Protein AF-A0A4Q3R8I6-F1 (afdb_monomer_lite)

Radius of gyration: 25.44 Å; chains: 1; bounding box: 43×42×82 Å

Secondary structure (DSSP, 8-state):
--SSHHHHHHHHHHTTSS-HHHHHHHHHHHHHHHHHHHHHHHHHHHHHHHHHHHHHHHHHHHHHHHHGGGGHHHHHHHHHHHHHHHHHHHHHHHHHHHHHHHHHHHHHHHHHTTT--TTS---GGG--SS-TTTTS--

Sequence (138 aa):
MHCIKPMLYFVNLIMTNSTPQAQYQQQLAVFQLQLAQLERRRKNLGWLRFLVFVVMVAVAYKVFTTFGVIGLVPTVIGIAILLYLVSVDVKNNANIRNTKTLIQINDEELDALQSRFQQREDGSQFFPSEHAYANDLD

Foldseek 3Di:
DPPPVVVVVVVVVVPPDDDLLVVLVVLLVVLVVVLVVLVVVLVVLVVVLVVLVVVLVVQLVVCCVVPNPVSVVSNVVSVVVNVVSVVVNVVSVVSNVVSVVSNVVSVCVNCVVVVNNPPDDPCPVVQDPDDPCSVVVD

pLDDT: mean 85.93, std 16.35, range [44.75, 98.69]

Structure (mmCIF, N/CA/C/O backbone):
data_AF-A0A4Q3R8I6-F1
#
_entry.id   AF-A0A4Q3R8I6-F1
#
loop_
_atom_site.group_PDB
_atom_site.id
_atom_site.type_symbol
_atom_site.label_atom_id
_atom_site.label_alt_id
_atom_site.label_comp_id
_atom_site.label_asym_id
_atom_site.label_entity_id
_atom_site.label_seq_id
_atom_site.pdbx_PDB_ins_code
_atom_site.Cartn_x
_atom_site.Cartn_y
_atom_site.Cartn_z
_atom_site.occupancy
_atom_site.B_iso_or_equiv
_atom_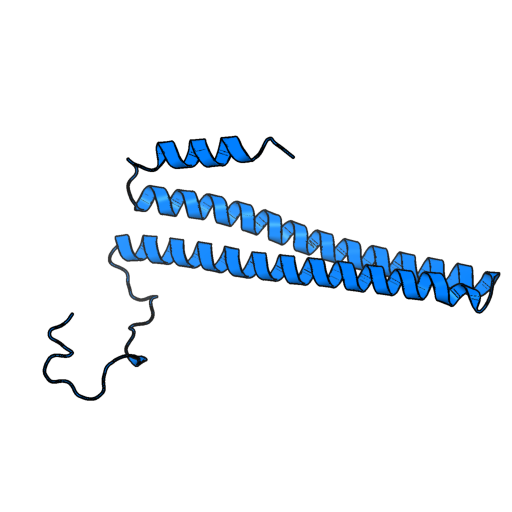site.auth_seq_id
_atom_site.auth_comp_id
_atom_site.auth_asym_id
_atom_site.auth_atom_id
_atom_site.pdbx_PDB_model_num
ATOM 1 N N . MET A 1 1 ? -0.081 23.537 -0.877 1.00 46.44 1 MET A N 1
ATOM 2 C CA . MET A 1 1 ? 0.070 22.576 0.244 1.00 46.44 1 MET A CA 1
ATOM 3 C C . MET A 1 1 ? -0.201 23.276 1.585 1.00 46.44 1 MET A C 1
ATOM 5 O O . MET A 1 1 ? 0.674 23.332 2.435 1.00 46.44 1 MET A O 1
ATOM 9 N N . HIS A 1 2 ? -1.387 23.881 1.753 1.00 46.19 2 HIS A N 1
ATOM 10 C CA . HIS A 1 2 ? -1.733 24.711 2.928 1.00 46.19 2 HIS A CA 1
ATOM 11 C C . HIS A 1 2 ? -3.167 24.485 3.459 1.00 46.19 2 HIS A C 1
ATOM 13 O O . HIS A 1 2 ? -3.546 25.092 4.449 1.00 46.19 2 HIS A O 1
ATOM 19 N N . CYS A 1 3 ? -3.955 23.577 2.863 1.00 45.62 3 CYS A N 1
ATOM 20 C CA . CYS A 1 3 ? -5.381 23.427 3.196 1.00 45.62 3 CYS A CA 1
ATOM 21 C C . CYS A 1 3 ? -5.703 22.296 4.200 1.00 45.62 3 CYS A C 1
ATOM 23 O O . CYS A 1 3 ? -6.847 22.147 4.604 1.00 45.62 3 CYS A O 1
ATOM 25 N N . ILE A 1 4 ? -4.718 21.484 4.615 1.00 50.09 4 ILE A N 1
ATOM 26 C CA . ILE A 1 4 ? -4.966 20.279 5.444 1.00 50.09 4 ILE A CA 1
ATOM 27 C C . ILE A 1 4 ? -4.860 20.570 6.954 1.00 50.09 4 ILE A C 1
ATOM 29 O O . ILE A 1 4 ? -5.518 19.923 7.763 1.00 50.09 4 ILE A O 1
ATOM 33 N N . LYS A 1 5 ? -4.079 21.581 7.356 1.00 45.31 5 LYS A N 1
ATOM 34 C CA . LYS A 1 5 ? -3.897 21.937 8.774 1.00 45.31 5 LYS A CA 1
ATOM 35 C C . LYS A 1 5 ? -5.170 22.403 9.515 1.00 45.31 5 LYS A C 1
ATOM 37 O O . LYS A 1 5 ? -5.298 22.017 10.674 1.00 45.31 5 LYS A O 1
ATOM 42 N N . PRO A 1 6 ? -6.121 23.159 8.924 1.00 44.75 6 PRO A N 1
ATOM 43 C CA . PRO A 1 6 ? -7.286 23.631 9.681 1.00 44.75 6 PRO A CA 1
ATOM 44 C C . PRO A 1 6 ? -8.304 22.521 9.997 1.00 44.75 6 PRO A C 1
ATOM 46 O O . PRO A 1 6 ? -9.048 22.642 10.965 1.00 44.75 6 PRO A O 1
ATOM 49 N N . MET A 1 7 ? -8.307 21.415 9.242 1.00 50.00 7 MET A N 1
ATOM 50 C CA . MET A 1 7 ? -9.215 20.286 9.487 1.00 50.00 7 MET A CA 1
ATOM 51 C C . MET A 1 7 ? -8.801 19.466 10.722 1.00 50.00 7 MET A C 1
ATOM 53 O O . MET A 1 7 ? -9.658 18.989 11.456 1.00 50.00 7 MET A O 1
ATOM 57 N N . LEU A 1 8 ? -7.497 19.362 11.004 1.00 51.28 8 LEU A N 1
ATOM 58 C CA . LEU A 1 8 ? -6.986 18.661 12.190 1.00 51.28 8 LEU A CA 1
ATOM 59 C C . LEU A 1 8 ? -7.325 19.392 13.500 1.00 51.28 8 LEU A C 1
ATOM 61 O O . LEU A 1 8 ? -7.579 18.749 14.513 1.00 51.28 8 LEU A O 1
ATOM 65 N N . TYR A 1 9 ? -7.375 20.728 13.481 1.00 52.41 9 TYR A N 1
ATOM 66 C CA . TYR A 1 9 ? -7.724 21.525 14.663 1.00 52.41 9 TYR A CA 1
ATOM 67 C C . TYR A 1 9 ? -9.220 21.460 15.007 1.00 52.41 9 TYR A C 1
ATOM 69 O O . TYR A 1 9 ? -9.572 21.422 16.182 1.00 52.41 9 TYR A O 1
ATOM 77 N N . PHE A 1 10 ? -10.097 21.394 14.000 1.00 51.09 10 PHE A N 1
ATOM 78 C CA . PHE A 1 10 ? -11.546 21.299 14.215 1.00 51.09 10 PHE A CA 1
ATOM 79 C C . PHE A 1 10 ? -11.988 19.943 14.784 1.00 51.09 10 PHE A C 1
ATOM 81 O O . PHE A 1 10 ? -12.898 19.901 15.607 1.00 51.09 10 PHE A O 1
ATOM 88 N N . VAL A 1 11 ? -11.327 18.844 14.403 1.00 56.09 11 VAL A N 1
ATOM 89 C CA . VAL A 1 11 ? -11.623 17.509 14.955 1.00 56.09 11 VAL A CA 1
ATOM 90 C C . VAL A 1 11 ? -11.293 17.443 16.450 1.00 56.09 11 VAL A C 1
ATOM 92 O O . VAL A 1 11 ? -12.093 16.922 17.222 1.00 56.09 11 VAL A O 1
ATOM 95 N N . ASN A 1 12 ? -10.179 18.042 16.883 1.00 51.44 12 ASN A N 1
ATOM 96 C CA . ASN A 1 12 ? -9.767 18.041 18.292 1.00 51.44 12 ASN A CA 1
ATOM 97 C C . ASN A 1 12 ? -10.716 18.825 19.220 1.00 51.44 12 ASN A C 1
ATOM 99 O O . ASN A 1 12 ? -10.804 18.498 20.400 1.00 51.44 12 ASN A O 1
ATOM 103 N N . LEU A 1 13 ? -11.449 19.826 18.716 1.00 50.00 13 LEU A N 1
ATOM 104 C CA . LEU A 1 13 ? -12.341 20.656 19.541 1.00 50.00 13 LEU A CA 1
ATOM 105 C C . LEU A 1 13 ? -13.682 19.965 19.880 1.00 50.00 13 LEU A C 1
ATOM 107 O O . LEU A 1 13 ? -14.306 20.305 20.878 1.00 50.00 13 LEU A O 1
ATOM 111 N N . ILE A 1 14 ? -14.118 18.979 19.085 1.00 52.94 14 ILE A N 1
ATOM 112 C CA . ILE A 1 14 ? -15.360 18.211 19.325 1.00 52.94 14 ILE A CA 1
ATOM 113 C C . ILE A 1 14 ? -15.109 17.004 20.261 1.00 52.94 14 ILE A C 1
ATOM 115 O O . ILE A 1 14 ? -16.040 16.460 20.851 1.00 52.94 14 ILE A O 1
ATOM 119 N N . MET A 1 15 ? -13.846 16.607 20.456 1.00 54.53 15 MET A N 1
ATOM 120 C CA . MET A 1 15 ? -13.445 15.361 21.130 1.00 54.53 15 MET A CA 1
ATOM 121 C C . MET A 1 15 ? -13.585 15.343 22.662 1.00 54.53 15 MET A C 1
ATOM 123 O O . MET A 1 15 ? -13.376 14.292 23.262 1.00 54.53 15 MET A O 1
ATOM 127 N N . THR A 1 16 ? -13.938 16.447 23.324 1.00 54.94 16 THR A N 1
ATOM 128 C CA . THR A 1 16 ? -13.934 16.507 24.799 1.00 54.94 16 THR A CA 1
ATOM 129 C C . THR A 1 16 ? -15.246 16.084 25.473 1.00 54.94 16 THR A C 1
ATOM 131 O O . THR A 1 16 ? -15.269 15.995 26.695 1.00 54.94 16 THR A O 1
ATOM 134 N N . ASN A 1 17 ? -16.322 15.787 24.724 1.00 60.47 17 ASN A N 1
ATOM 135 C CA . ASN A 1 17 ? -17.651 15.478 25.296 1.00 60.47 17 ASN A CA 1
ATOM 136 C C . ASN A 1 17 ? -18.371 14.259 24.669 1.00 60.47 17 ASN A C 1
ATOM 138 O O . ASN A 1 17 ? -19.586 14.126 24.799 1.00 60.47 17 ASN A O 1
ATOM 142 N N . SER A 1 18 ? -17.666 13.372 23.962 1.00 71.06 18 SER A N 1
ATOM 143 C CA . SER A 1 18 ? -18.250 12.155 23.365 1.00 71.06 18 SER A CA 1
ATOM 144 C C . SER A 1 18 ? -17.921 10.912 24.193 1.00 71.06 18 SER A C 1
ATOM 146 O O . SER A 1 18 ? -16.805 10.796 24.693 1.00 71.06 18 SER A O 1
ATOM 148 N N . THR A 1 19 ? -18.853 9.959 24.299 1.00 89.00 19 THR A N 1
ATOM 149 C CA . THR A 1 19 ? -18.583 8.675 24.966 1.00 89.00 19 THR A CA 1
ATOM 150 C C . THR A 1 19 ? -17.457 7.913 24.245 1.00 89.00 19 THR A C 1
ATOM 152 O O . THR A 1 19 ? -17.347 8.026 23.018 1.00 89.00 19 THR A O 1
ATOM 155 N N . PRO A 1 20 ? -16.649 7.101 24.956 1.00 90.00 20 PRO A N 1
ATOM 156 C CA . PRO A 1 20 ? -15.587 6.300 24.335 1.00 90.00 20 PRO A CA 1
ATOM 157 C C . PRO A 1 20 ? -16.097 5.436 23.172 1.00 90.00 20 PRO A C 1
ATOM 159 O O . PRO A 1 20 ? -15.489 5.384 22.107 1.00 90.00 20 PRO A O 1
ATOM 162 N N . GLN A 1 21 ? -17.289 4.851 23.323 1.00 92.12 21 GLN A N 1
ATOM 163 C CA . GLN A 1 21 ? -17.943 4.064 22.276 1.00 92.12 21 GLN A CA 1
ATOM 164 C C . GLN A 1 21 ? -18.140 4.853 20.972 1.00 92.12 21 GLN A C 1
ATOM 166 O O . GLN A 1 21 ? -17.830 4.350 19.892 1.00 92.12 21 GLN A O 1
ATOM 171 N N . ALA A 1 22 ? -18.638 6.089 21.057 1.00 92.31 22 ALA A N 1
ATOM 172 C CA . ALA A 1 22 ? -18.851 6.926 19.878 1.00 92.31 22 ALA A CA 1
ATOM 173 C C . ALA A 1 22 ? -17.520 7.286 19.194 1.00 92.31 22 ALA A C 1
ATOM 175 O O . ALA A 1 22 ? -17.443 7.328 17.965 1.00 92.31 22 ALA A O 1
ATOM 176 N N . GLN A 1 23 ? -16.460 7.495 19.981 1.00 93.25 23 GLN A N 1
ATOM 177 C CA . GLN A 1 23 ? -15.125 7.791 19.461 1.00 93.25 23 GLN A CA 1
ATOM 178 C C . GLN A 1 23 ? -14.548 6.612 18.675 1.00 93.25 23 GLN A C 1
ATOM 180 O O . GLN A 1 23 ? -14.113 6.809 17.540 1.00 93.25 23 GLN A O 1
ATOM 185 N N . TYR A 1 24 ? -14.581 5.398 19.232 1.00 94.56 24 TYR A N 1
ATOM 186 C CA . TYR A 1 24 ? -14.069 4.210 18.543 1.00 94.56 24 TYR A CA 1
ATOM 187 C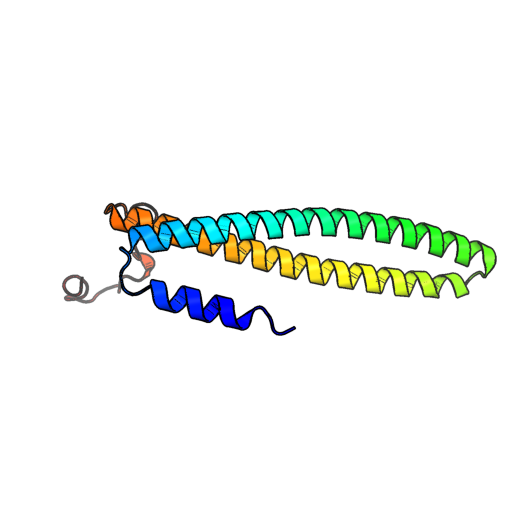 C . TYR A 1 24 ? -14.863 3.897 17.270 1.00 94.56 24 TYR A C 1
ATOM 189 O O . TYR A 1 24 ? -14.273 3.643 16.223 1.00 94.56 24 TYR A O 1
ATOM 197 N N . GLN A 1 25 ? -16.195 4.026 17.297 1.00 94.38 25 GLN A N 1
ATOM 198 C CA . GLN A 1 25 ? -17.028 3.853 16.099 1.00 94.38 25 GLN A CA 1
ATOM 199 C C . GLN A 1 25 ? -16.679 4.857 14.990 1.00 94.38 25 GLN A C 1
ATOM 201 O O . GLN A 1 25 ? -16.592 4.495 13.814 1.00 94.38 25 GLN A O 1
ATOM 206 N N . GLN A 1 26 ? -16.445 6.121 15.350 1.00 94.69 26 GLN A N 1
ATOM 207 C CA . GLN A 1 26 ? -16.045 7.141 14.385 1.00 94.69 26 GLN A CA 1
ATOM 208 C C . GLN A 1 26 ? -14.646 6.867 13.813 1.00 94.69 26 GLN A C 1
ATOM 210 O O . GLN A 1 26 ? -14.451 6.961 12.598 1.00 94.69 26 GLN A O 1
ATOM 215 N N . GLN A 1 27 ? -13.675 6.520 14.661 1.00 95.19 27 GLN A N 1
ATOM 216 C CA . GLN A 1 27 ? -12.320 6.162 14.230 1.00 95.19 27 GLN A CA 1
ATOM 217 C C . GLN A 1 27 ? -12.335 4.961 13.285 1.00 95.19 27 GLN A C 1
ATOM 219 O O . GLN A 1 27 ? -11.703 4.991 12.229 1.00 95.19 27 GLN A O 1
ATOM 224 N N . LEU A 1 28 ? -13.125 3.943 13.614 1.00 96.56 28 LEU A N 1
ATOM 225 C CA . LEU A 1 28 ? -13.308 2.756 12.796 1.00 96.56 28 LEU A CA 1
ATOM 226 C C . LEU A 1 28 ? -13.856 3.099 11.406 1.00 96.56 28 LEU A C 1
ATOM 228 O O . LEU A 1 28 ? -13.285 2.665 10.404 1.00 96.56 28 LEU A O 1
ATOM 232 N N . ALA A 1 29 ? -14.878 3.955 11.312 1.00 96.62 29 ALA A N 1
ATOM 233 C CA . ALA A 1 29 ? -15.394 4.425 10.024 1.00 96.62 29 ALA A CA 1
ATOM 234 C C . ALA A 1 29 ? -14.317 5.159 9.196 1.00 96.62 29 ALA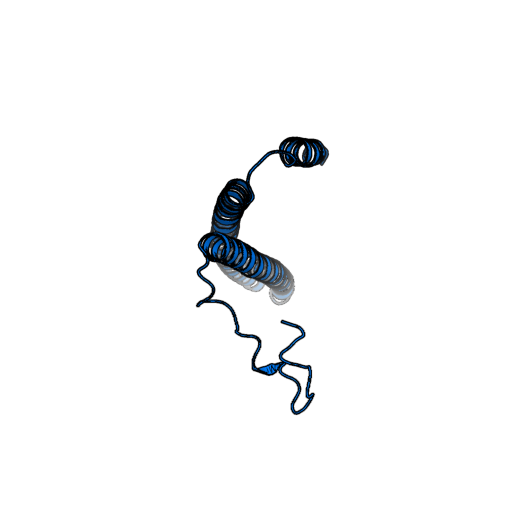 A C 1
ATOM 236 O O . ALA A 1 29 ? -14.176 4.922 7.992 1.00 96.62 29 ALA A O 1
ATOM 237 N N . VAL A 1 30 ? -13.512 6.014 9.837 1.00 97.31 30 VAL A N 1
ATOM 238 C CA . VAL A 1 30 ? -12.400 6.725 9.183 1.00 97.31 30 VAL A CA 1
ATOM 239 C C . VAL A 1 30 ? -11.345 5.744 8.667 1.00 97.31 30 VAL A C 1
ATOM 241 O O . VAL A 1 30 ? -10.939 5.829 7.503 1.00 97.31 30 VAL A O 1
ATOM 244 N N . PHE A 1 31 ? -10.920 4.783 9.488 1.00 97.81 31 PHE A N 1
ATOM 245 C CA . PHE A 1 31 ? -9.893 3.818 9.104 1.00 97.81 31 PHE A CA 1
ATOM 246 C C . PHE A 1 31 ? -10.378 2.828 8.045 1.00 97.81 31 PHE A C 1
ATOM 248 O O . PHE A 1 31 ? -9.606 2.482 7.150 1.00 97.81 31 PHE A O 1
ATOM 255 N N . GLN A 1 32 ? -11.650 2.430 8.055 1.00 97.81 32 GLN A N 1
ATOM 256 C CA . GLN A 1 32 ? -12.234 1.611 6.990 1.00 97.81 32 GLN A CA 1
ATOM 257 C C . GLN A 1 32 ? -12.237 2.343 5.640 1.00 97.81 32 GLN A C 1
ATOM 259 O O . GLN A 1 32 ? -11.855 1.765 4.617 1.00 97.81 32 GLN A O 1
ATOM 264 N N . LEU A 1 33 ? -12.593 3.634 5.625 1.00 98.19 33 LEU A N 1
ATOM 265 C CA . LEU A 1 33 ? -12.504 4.460 4.417 1.00 98.19 33 LEU A CA 1
ATOM 266 C C . LEU A 1 33 ? -11.055 4.599 3.936 1.00 98.19 33 LEU A C 1
ATOM 268 O O . LEU A 1 33 ? -10.777 4.434 2.743 1.00 98.19 33 LEU A O 1
ATOM 272 N N . GLN A 1 34 ? -10.119 4.848 4.852 1.00 97.88 34 GLN A N 1
ATOM 273 C CA . GLN A 1 34 ? -8.693 4.924 4.537 1.00 97.88 34 GLN A CA 1
ATOM 274 C C . GLN A 1 34 ? -8.166 3.598 3.971 1.00 97.88 34 GLN A C 1
ATOM 276 O O . GLN A 1 34 ? -7.447 3.594 2.968 1.00 97.88 34 GLN A O 1
ATOM 281 N N . LEU A 1 35 ? -8.557 2.465 4.556 1.00 98.62 35 LEU A N 1
ATOM 282 C CA . LEU A 1 35 ? -8.187 1.138 4.079 1.00 98.62 35 LEU A CA 1
ATOM 283 C C . LEU A 1 35 ? -8.692 0.915 2.650 1.00 98.62 35 LEU A C 1
ATOM 285 O O . LEU A 1 35 ? -7.920 0.497 1.787 1.00 98.62 35 LEU A O 1
ATOM 289 N N . ALA A 1 36 ? -9.949 1.261 2.365 1.00 98.31 36 ALA A N 1
ATOM 290 C CA . ALA A 1 36 ? -10.514 1.147 1.023 1.00 98.31 36 ALA A CA 1
ATOM 291 C C . ALA A 1 36 ? -9.738 1.986 -0.011 1.00 98.31 36 ALA A C 1
ATOM 293 O O . ALA A 1 36 ? -9.511 1.534 -1.138 1.00 98.31 36 ALA A O 1
ATOM 294 N N . GLN A 1 37 ? -9.287 3.188 0.360 1.00 98.25 37 G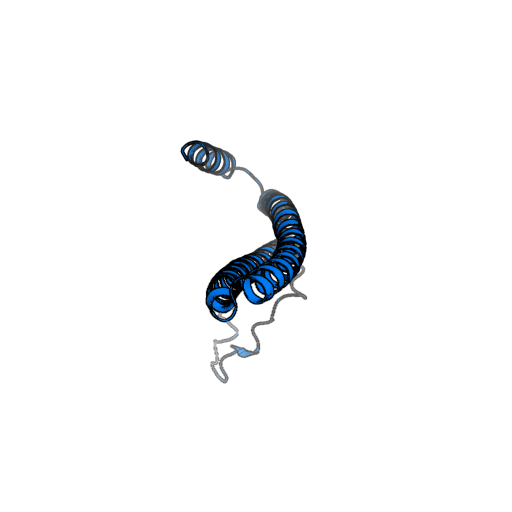LN A N 1
ATOM 295 C CA . GLN A 1 37 ? -8.452 4.030 -0.503 1.00 98.25 37 GLN A CA 1
ATOM 296 C C . GLN A 1 37 ? -7.069 3.413 -0.754 1.00 98.25 37 GLN A C 1
ATOM 298 O O . GLN A 1 37 ? -6.616 3.367 -1.901 1.00 98.25 37 GLN A O 1
ATOM 303 N N . LEU A 1 38 ? -6.408 2.900 0.288 1.00 98.38 38 LEU A N 1
ATOM 304 C CA . LEU A 1 38 ? -5.101 2.243 0.175 1.00 98.38 38 LEU A CA 1
ATOM 305 C C . LEU A 1 38 ? -5.169 0.954 -0.661 1.00 98.38 38 LEU A C 1
ATOM 307 O O . LEU A 1 38 ? -4.280 0.687 -1.472 1.00 98.38 38 LEU A O 1
ATOM 311 N N . GLU A 1 39 ? -6.244 0.181 -0.520 1.00 98.31 39 GLU A N 1
ATOM 312 C CA . GLU A 1 39 ? -6.525 -1.024 -1.307 1.00 98.31 39 GLU A CA 1
ATOM 313 C C . GLU A 1 39 ? -6.756 -0.694 -2.793 1.00 98.31 39 GLU A C 1
ATOM 315 O O . GLU A 1 39 ? -6.196 -1.349 -3.678 1.00 98.31 39 GLU A O 1
ATOM 320 N N . ARG A 1 40 ? -7.511 0.373 -3.098 1.00 98.12 40 ARG A N 1
ATOM 321 C CA . ARG A 1 40 ? -7.646 0.891 -4.475 1.00 98.12 40 ARG A CA 1
ATOM 322 C C . ARG A 1 40 ? -6.297 1.334 -5.032 1.00 98.12 40 ARG A C 1
ATOM 324 O O . ARG A 1 40 ? -5.957 0.992 -6.163 1.00 98.12 40 ARG A O 1
ATOM 331 N N . ARG A 1 41 ? -5.497 2.043 -4.231 1.00 97.56 41 ARG A N 1
ATOM 332 C CA . ARG A 1 41 ? -4.146 2.457 -4.622 1.00 97.56 41 ARG A CA 1
ATOM 333 C C . ARG A 1 41 ? -3.252 1.257 -4.927 1.00 97.56 41 ARG A C 1
ATOM 335 O O . ARG A 1 41 ? -2.555 1.297 -5.935 1.00 97.56 41 ARG A O 1
ATOM 342 N N . ARG A 1 42 ? -3.316 0.179 -4.136 1.00 97.88 42 ARG A N 1
ATOM 343 C CA . ARG A 1 42 ? -2.578 -1.071 -4.400 1.00 97.88 42 ARG A CA 1
ATOM 344 C C . ARG A 1 42 ? -2.931 -1.648 -5.771 1.00 97.88 42 ARG A C 1
ATOM 346 O O . ARG A 1 42 ? -2.039 -1.960 -6.553 1.00 97.88 42 ARG A O 1
ATOM 353 N N . LYS A 1 43 ? -4.228 -1.732 -6.094 1.00 97.56 43 LYS A N 1
ATOM 354 C CA . LYS A 1 43 ? -4.702 -2.205 -7.410 1.00 97.56 43 LYS A CA 1
ATOM 355 C C . LYS A 1 43 ? -4.168 -1.331 -8.547 1.00 97.56 43 LYS A C 1
ATOM 357 O O . LYS A 1 43 ? -3.641 -1.854 -9.525 1.00 97.56 43 LYS A O 1
ATOM 362 N N . ASN A 1 44 ? -4.252 -0.011 -8.39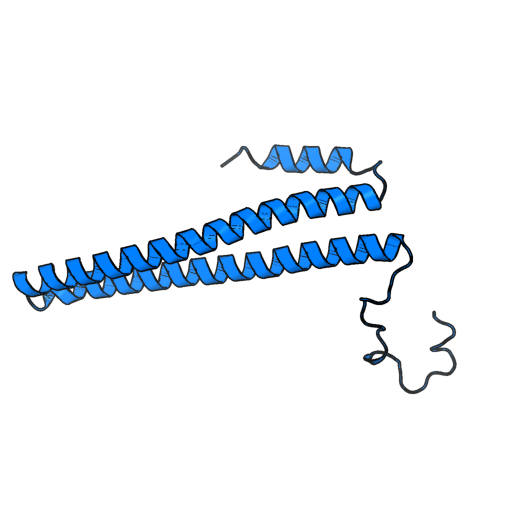6 1.00 97.62 44 ASN A N 1
ATOM 363 C CA . ASN A 1 44 ? -3.778 0.934 -9.407 1.00 97.62 44 ASN A CA 1
ATOM 364 C C . ASN A 1 44 ? -2.258 0.847 -9.611 1.00 97.62 44 ASN A C 1
ATOM 366 O O . ASN A 1 44 ? -1.797 0.895 -10.747 1.00 97.62 44 ASN A O 1
ATOM 370 N N . LEU A 1 45 ? -1.477 0.676 -8.537 1.00 96.75 45 LEU A N 1
ATOM 371 C CA . LEU A 1 45 ? -0.028 0.467 -8.625 1.00 96.75 45 LEU A CA 1
ATOM 372 C C . LEU A 1 45 ? 0.315 -0.835 -9.358 1.00 96.75 45 LEU A C 1
ATOM 374 O O . LEU A 1 45 ? 1.238 -0.842 -10.170 1.00 96.75 45 LEU A O 1
ATOM 378 N N . GLY A 1 46 ? -0.446 -1.910 -9.127 1.00 95.50 46 GLY A N 1
ATOM 379 C CA . GLY A 1 46 ? -0.302 -3.165 -9.869 1.00 95.50 46 GLY A CA 1
ATOM 380 C C . GLY A 1 46 ? -0.493 -2.974 -11.377 1.00 95.50 46 GLY A C 1
ATOM 381 O O . GLY A 1 46 ? 0.377 -3.349 -12.163 1.00 95.50 46 GLY A O 1
ATOM 382 N N . TRP A 1 47 ? -1.580 -2.308 -11.778 1.00 97.94 47 TRP A N 1
ATOM 383 C CA . TRP A 1 47 ? -1.838 -1.973 -13.184 1.00 97.94 47 TRP A CA 1
ATOM 384 C C . TRP A 1 47 ? -0.769 -1.060 -13.786 1.00 97.94 47 TRP A C 1
ATOM 386 O O . TRP A 1 47 ? -0.312 -1.298 -14.902 1.00 97.94 47 TRP A O 1
ATOM 396 N N . LEU A 1 48 ? -0.330 -0.043 -13.041 1.00 97.69 48 LEU A N 1
ATOM 397 C CA . LEU A 1 48 ? 0.711 0.876 -13.494 1.00 97.69 48 LEU A CA 1
ATOM 398 C C . LEU A 1 48 ? 2.037 0.144 -13.733 1.00 97.69 48 LEU A C 1
ATOM 400 O O . LEU A 1 48 ? 2.677 0.370 -14.754 1.00 97.69 48 LEU A O 1
ATOM 404 N N . ARG A 1 49 ? 2.434 -0.767 -12.834 1.00 96.12 49 ARG A N 1
ATOM 405 C CA . ARG A 1 49 ? 3.639 -1.596 -13.007 1.00 96.12 49 ARG A CA 1
ATOM 406 C C . ARG A 1 49 ? 3.562 -2.442 -14.271 1.00 96.12 49 ARG A C 1
ATOM 408 O O . ARG A 1 49 ? 4.540 -2.503 -15.010 1.00 96.12 49 ARG A O 1
ATOM 415 N N . PHE A 1 50 ? 2.412 -3.065 -14.520 1.00 97.31 50 PHE A N 1
ATOM 416 C CA . PHE A 1 50 ? 2.196 -3.851 -15.731 1.00 97.31 50 PHE A CA 1
ATOM 417 C C . PHE A 1 50 ? 2.326 -2.988 -16.992 1.00 97.31 50 PHE A C 1
ATOM 419 O O . PHE A 1 50 ? 3.086 -3.334 -17.893 1.00 97.31 50 PHE A O 1
ATOM 426 N N . LEU A 1 51 ? 1.668 -1.826 -17.023 1.00 98.06 51 LEU A N 1
ATOM 427 C CA . LEU A 1 51 ? 1.757 -0.892 -18.147 1.00 98.06 51 LEU A CA 1
ATOM 428 C C . LEU A 1 51 ? 3.200 -0.431 -18.384 1.00 98.06 51 LEU A C 1
ATOM 430 O O . LEU A 1 51 ? 3.682 -0.480 -19.513 1.00 98.06 51 LEU A O 1
ATOM 434 N N . VAL A 1 52 ? 3.908 -0.032 -17.324 1.00 96.75 52 VAL A N 1
ATOM 435 C CA . VAL A 1 52 ? 5.314 0.391 -17.404 1.00 96.75 52 VAL A CA 1
ATOM 436 C C . VAL A 1 52 ? 6.199 -0.730 -17.943 1.00 96.75 52 VAL A C 1
ATOM 438 O O . VAL A 1 52 ? 7.055 -0.466 -18.781 1.00 96.75 52 VAL A O 1
ATOM 441 N N . PHE A 1 53 ? 5.988 -1.975 -17.511 1.00 96.75 53 PHE A N 1
ATOM 442 C CA . PHE A 1 53 ? 6.738 -3.122 -18.018 1.00 96.75 53 PHE A CA 1
ATOM 443 C C . PHE A 1 53 ? 6.499 -3.348 -19.518 1.00 96.75 53 PHE A C 1
ATOM 445 O O . PHE A 1 53 ? 7.457 -3.472 -20.278 1.00 96.75 53 PHE A O 1
ATOM 452 N N . VAL A 1 54 ? 5.240 -3.327 -19.967 1.00 97.81 54 VAL A N 1
ATOM 453 C CA . VAL A 1 54 ? 4.894 -3.485 -21.391 1.00 97.81 54 VAL A CA 1
ATOM 454 C C . VAL A 1 54 ? 5.516 -2.370 -22.237 1.00 97.81 54 VAL A C 1
ATOM 456 O O . VAL A 1 54 ? 6.140 -2.646 -23.263 1.00 97.81 54 VAL A O 1
ATOM 459 N N . VAL A 1 55 ? 5.401 -1.115 -21.792 1.00 96.94 55 VAL A N 1
ATOM 460 C CA . VAL A 1 55 ? 5.993 0.043 -22.481 1.00 96.94 55 VAL A CA 1
ATOM 461 C C . VAL A 1 55 ? 7.515 -0.059 -22.518 1.00 96.94 55 VAL A C 1
ATOM 463 O O . VAL A 1 55 ? 8.108 0.163 -23.570 1.00 96.94 55 VAL A O 1
ATOM 466 N N . MET A 1 56 ? 8.153 -0.438 -21.407 1.00 95.56 56 MET A N 1
ATOM 467 C CA . MET A 1 56 ? 9.601 -0.637 -21.345 1.00 95.56 56 MET A CA 1
ATOM 468 C C . MET A 1 56 ? 10.063 -1.646 -22.394 1.00 95.56 56 MET A C 1
ATOM 470 O O . MET A 1 56 ? 10.985 -1.343 -23.145 1.00 95.56 56 MET A O 1
ATOM 474 N N . VAL A 1 57 ? 9.426 -2.818 -22.466 1.00 94.62 57 VAL A N 1
ATOM 475 C CA . VAL A 1 57 ? 9.798 -3.866 -23.426 1.00 94.62 57 VAL A CA 1
ATOM 476 C C . VAL A 1 57 ? 9.615 -3.375 -24.863 1.00 94.62 57 VAL A C 1
ATOM 478 O O . VAL A 1 57 ? 10.509 -3.554 -25.688 1.00 94.62 57 VAL A O 1
ATOM 481 N N . ALA A 1 58 ? 8.499 -2.702 -25.162 1.00 96.31 58 ALA A N 1
ATOM 482 C CA . ALA A 1 58 ? 8.229 -2.176 -26.498 1.00 96.31 58 ALA A CA 1
ATOM 483 C C . ALA A 1 58 ? 9.259 -1.115 -26.929 1.00 96.31 58 ALA A C 1
ATOM 485 O O . ALA A 1 58 ? 9.768 -1.158 -28.052 1.00 96.31 58 ALA A O 1
ATOM 486 N N . VAL A 1 59 ? 9.597 -0.185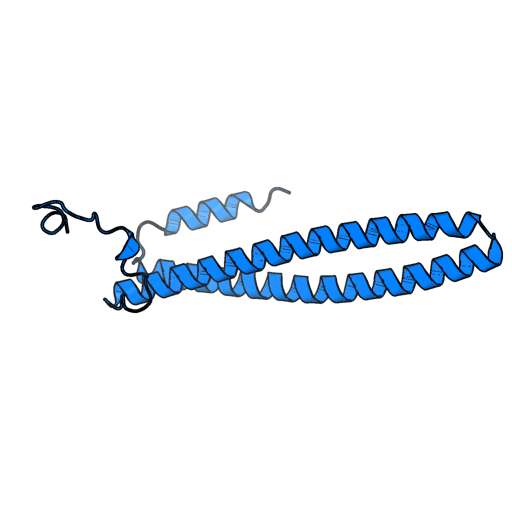 -26.029 1.00 95.19 59 VAL A N 1
ATOM 487 C CA . VAL A 1 59 ? 10.596 0.864 -26.276 1.00 95.19 59 VAL A CA 1
ATOM 488 C C . VAL A 1 59 ? 11.989 0.258 -26.410 1.00 95.19 59 VAL A C 1
ATOM 490 O O . VAL A 1 59 ? 12.687 0.566 -27.373 1.00 95.19 59 VAL A O 1
ATOM 493 N N . ALA A 1 60 ? 12.387 -0.631 -25.497 1.00 93.00 60 ALA A N 1
ATOM 494 C CA . ALA A 1 60 ? 13.683 -1.300 -25.547 1.00 93.00 60 ALA A CA 1
ATOM 495 C C . ALA A 1 60 ? 13.856 -2.066 -26.864 1.00 93.00 60 ALA A C 1
ATOM 497 O O . ALA A 1 60 ? 14.869 -1.889 -27.534 1.00 93.00 60 ALA A O 1
ATOM 498 N N . TYR A 1 61 ? 12.839 -2.824 -27.291 1.00 94.12 61 TYR A N 1
ATOM 499 C CA . TYR A 1 61 ? 12.851 -3.529 -28.572 1.00 94.12 61 TYR A CA 1
ATOM 500 C C . TYR A 1 61 ? 13.044 -2.567 -29.751 1.00 94.12 61 TYR A C 1
ATOM 502 O O . TYR A 1 61 ? 13.973 -2.741 -30.536 1.00 94.12 61 TYR A O 1
ATOM 510 N N . LYS A 1 62 ? 12.217 -1.516 -29.850 1.00 95.62 62 LYS A N 1
ATOM 511 C CA . LYS A 1 62 ? 12.284 -0.547 -30.958 1.00 95.62 62 LYS A CA 1
ATOM 512 C C . LYS A 1 62 ? 13.612 0.204 -31.017 1.00 95.62 62 LYS A C 1
ATOM 514 O O . LYS A 1 62 ? 14.153 0.404 -32.104 1.00 95.62 62 LYS A O 1
ATOM 519 N N . VAL A 1 63 ? 14.144 0.632 -29.874 1.00 94.31 63 VAL A N 1
ATOM 520 C CA . VAL A 1 63 ? 15.423 1.353 -29.826 1.00 94.31 63 VAL A CA 1
ATOM 521 C C . VAL A 1 63 ? 16.574 0.403 -30.138 1.00 94.31 63 VAL A C 1
ATOM 523 O O . VAL A 1 63 ? 17.445 0.767 -30.923 1.00 94.31 63 VAL A O 1
ATOM 526 N N . PHE A 1 64 ? 16.559 -0.822 -29.609 1.00 93.75 64 PHE A N 1
ATOM 527 C CA . PHE A 1 64 ? 17.601 -1.810 -29.881 1.00 93.75 64 PHE A CA 1
ATOM 528 C C . PHE A 1 64 ? 17.651 -2.202 -31.361 1.00 93.75 64 PHE A C 1
ATOM 530 O O . PHE A 1 64 ? 18.729 -2.251 -31.946 1.00 93.75 64 PHE A O 1
ATOM 537 N N . THR A 1 65 ? 16.499 -2.400 -32.011 1.00 94.19 65 THR A N 1
ATOM 538 C CA . THR A 1 65 ? 16.463 -2.730 -33.446 1.00 94.19 65 THR A CA 1
ATOM 539 C C . THR A 1 65 ? 16.911 -1.575 -34.343 1.00 94.19 65 THR A C 1
ATOM 541 O O . THR A 1 65 ? 17.355 -1.819 -35.458 1.00 94.19 65 THR A O 1
ATOM 544 N N . THR A 1 66 ? 16.780 -0.326 -33.884 1.00 93.69 66 THR A N 1
ATOM 545 C CA . THR A 1 66 ? 17.086 0.874 -34.688 1.00 93.69 66 THR A CA 1
ATOM 546 C C . THR A 1 66 ? 18.512 1.382 -34.459 1.00 93.69 66 THR A C 1
ATOM 548 O O . THR A 1 66 ? 19.181 1.794 -35.400 1.00 93.69 66 THR A O 1
ATOM 551 N N . PHE A 1 67 ? 18.985 1.351 -33.211 1.00 93.25 67 PHE A N 1
ATOM 552 C CA . PHE A 1 67 ? 20.239 1.980 -32.777 1.00 93.25 67 PHE A CA 1
ATOM 553 C C . PHE A 1 67 ? 21.214 0.995 -32.103 1.00 93.25 67 PHE A C 1
ATOM 555 O O . PHE A 1 67 ? 22.238 1.409 -31.556 1.00 93.25 67 PHE A O 1
ATOM 562 N N . GLY A 1 68 ? 20.910 -0.308 -32.105 1.00 92.31 68 GLY A N 1
ATOM 563 C CA . GLY A 1 68 ? 21.764 -1.354 -31.541 1.00 92.31 68 GLY A CA 1
ATOM 564 C C . GLY A 1 68 ? 21.972 -1.204 -30.032 1.00 92.31 68 GLY A C 1
ATOM 565 O O . GLY A 1 68 ? 21.021 -1.087 -29.259 1.00 92.31 68 GLY A O 1
ATOM 566 N N . VAL A 1 69 ? 23.238 -1.181 -29.604 1.00 89.81 69 VAL A N 1
ATOM 567 C CA . VAL A 1 69 ? 23.651 -1.179 -28.184 1.00 89.81 69 VAL A CA 1
ATOM 568 C C . VAL A 1 69 ? 23.115 0.031 -27.401 1.00 89.81 69 VAL A C 1
ATOM 570 O O . VAL A 1 69 ? 22.890 -0.067 -26.195 1.00 89.81 69 VAL A O 1
ATOM 573 N N . ILE A 1 70 ? 22.811 1.147 -28.073 1.00 89.06 70 ILE A N 1
ATOM 574 C CA . ILE A 1 70 ? 22.183 2.330 -27.454 1.00 89.06 70 ILE A CA 1
ATOM 575 C C . ILE A 1 70 ? 20.811 1.982 -26.830 1.00 89.06 70 ILE A C 1
ATOM 577 O O . ILE A 1 70 ? 20.386 2.619 -25.865 1.00 89.06 70 ILE A O 1
ATOM 581 N N . GLY A 1 71 ? 20.156 0.907 -27.286 1.00 85.69 71 GLY A N 1
ATOM 582 C CA . GLY A 1 71 ? 18.925 0.362 -26.699 1.00 85.69 71 GLY A CA 1
ATOM 583 C C . GLY A 1 71 ? 19.031 -0.102 -25.240 1.00 85.69 71 GLY A C 1
ATOM 584 O O . GLY A 1 71 ? 18.005 -0.281 -24.581 1.00 85.69 71 GLY A O 1
ATOM 585 N N . LEU A 1 72 ? 20.238 -0.232 -24.682 1.00 90.38 72 LEU A N 1
ATOM 586 C CA . LEU A 1 72 ? 20.412 -0.520 -23.255 1.00 90.38 72 LEU A CA 1
ATOM 587 C C . LEU A 1 72 ? 19.991 0.655 -22.357 1.00 90.38 72 LEU A C 1
ATOM 589 O O . LEU A 1 72 ? 19.497 0.431 -21.253 1.00 90.38 72 LEU A O 1
ATOM 593 N N . VAL A 1 73 ? 20.105 1.899 -22.832 1.00 93.00 73 VAL A N 1
ATOM 594 C CA . VAL A 1 73 ? 19.758 3.104 -22.057 1.00 93.00 73 VAL A CA 1
ATOM 595 C C . VAL A 1 73 ? 18.293 3.110 -21.587 1.00 93.00 73 VAL A C 1
ATOM 597 O O . VAL A 1 73 ? 18.067 3.188 -20.375 1.00 93.00 73 VAL A O 1
ATOM 600 N N . PRO A 1 74 ? 17.275 2.981 -22.466 1.00 93.06 74 PRO A N 1
ATOM 601 C CA . PRO A 1 74 ? 15.879 2.937 -22.024 1.00 93.06 74 PRO A CA 1
ATOM 602 C C . PRO A 1 74 ? 15.570 1.724 -21.137 1.00 93.06 74 PRO A C 1
ATOM 604 O O . PRO A 1 74 ? 14.675 1.802 -20.297 1.00 93.06 74 PRO A O 1
ATOM 607 N N . THR A 1 75 ? 16.327 0.630 -21.268 1.00 92.06 75 THR A N 1
ATOM 608 C CA . THR A 1 75 ? 16.176 -0.558 -20.415 1.00 92.06 75 THR A CA 1
ATOM 609 C C . THR A 1 75 ? 16.569 -0.246 -18.971 1.00 92.06 75 THR A C 1
ATOM 611 O O . THR A 1 75 ? 15.797 -0.509 -18.051 1.00 92.06 75 THR A O 1
ATOM 614 N N . VAL A 1 76 ? 17.726 0.391 -18.760 1.00 96.12 76 VAL A N 1
ATOM 615 C CA . VAL A 1 76 ? 18.184 0.804 -17.420 1.00 96.12 76 VAL A CA 1
ATOM 616 C C . VAL A 1 76 ? 17.207 1.797 -16.788 1.00 96.12 76 VAL A C 1
ATOM 618 O O . VAL A 1 76 ? 16.838 1.647 -15.622 1.00 96.12 76 VAL A O 1
ATOM 621 N N . ILE A 1 77 ? 16.730 2.775 -17.565 1.00 96.50 77 ILE A N 1
ATOM 622 C CA . ILE A 1 77 ? 15.733 3.752 -17.102 1.00 96.50 77 ILE A CA 1
ATOM 623 C C . ILE A 1 77 ? 14.430 3.046 -16.709 1.00 96.50 77 ILE A C 1
ATOM 625 O O . ILE A 1 77 ? 13.881 3.304 -15.639 1.00 96.50 77 ILE A O 1
ATOM 629 N N . GLY A 1 78 ? 13.947 2.121 -17.539 1.00 96.12 78 GLY A N 1
ATOM 630 C CA . GLY A 1 78 ? 12.742 1.353 -17.253 1.00 96.12 78 GLY A CA 1
ATOM 631 C C . GLY A 1 78 ? 12.858 0.531 -15.969 1.00 96.12 78 GLY A C 1
ATOM 632 O O . GLY A 1 78 ? 11.929 0.526 -15.159 1.00 96.12 78 GLY A O 1
ATOM 633 N N . ILE A 1 79 ? 14.004 -0.117 -15.745 1.00 96.62 79 ILE A N 1
ATOM 634 C CA . ILE A 1 79 ? 14.276 -0.860 -14.508 1.00 96.62 79 ILE A CA 1
ATOM 635 C C . ILE A 1 79 ? 14.246 0.082 -13.301 1.00 96.62 79 ILE A C 1
ATOM 637 O O . ILE A 1 79 ? 13.584 -0.227 -12.311 1.00 96.62 79 ILE A O 1
ATOM 641 N N . ALA A 1 80 ? 14.891 1.249 -13.384 1.00 97.94 80 ALA A N 1
ATOM 642 C CA . ALA A 1 80 ? 14.867 2.239 -12.307 1.00 97.94 80 ALA A CA 1
ATOM 643 C C . ALA A 1 80 ? 13.433 2.690 -11.967 1.00 97.94 80 ALA A C 1
ATOM 645 O O . ALA A 1 80 ? 13.065 2.755 -10.791 1.00 97.94 80 ALA A O 1
ATOM 646 N N . ILE A 1 81 ? 12.592 2.923 -12.982 1.00 97.88 81 ILE A N 1
ATOM 647 C CA . ILE A 1 81 ? 11.172 3.256 -12.792 1.00 97.88 81 ILE A CA 1
ATOM 648 C C . ILE A 1 81 ? 10.425 2.095 -12.118 1.00 97.88 81 ILE A C 1
ATOM 650 O O . ILE A 1 81 ? 9.677 2.324 -11.166 1.00 97.88 81 ILE A O 1
ATOM 654 N N . LEU A 1 82 ? 10.630 0.846 -12.555 1.00 97.06 82 LEU A N 1
ATOM 655 C CA . LEU A 1 82 ? 9.994 -0.314 -11.920 1.00 97.06 82 LEU A CA 1
ATOM 656 C C . LEU A 1 82 ? 10.392 -0.463 -10.451 1.00 97.06 82 LEU A C 1
ATOM 658 O O . LEU A 1 82 ? 9.518 -0.682 -9.611 1.00 97.06 82 LEU A O 1
ATOM 662 N N . LEU A 1 83 ? 11.677 -0.313 -10.125 1.00 97.88 83 LEU A N 1
ATOM 663 C CA . LEU A 1 83 ? 12.163 -0.376 -8.745 1.00 97.88 83 LEU A CA 1
ATOM 664 C C . LEU A 1 83 ? 11.548 0.730 -7.880 1.00 97.88 83 LEU A C 1
ATOM 666 O O . LEU A 1 83 ? 11.134 0.474 -6.746 1.00 97.88 83 LEU A O 1
ATOM 670 N N . TYR A 1 84 ? 11.412 1.941 -8.424 1.00 98.12 84 TYR A N 1
ATOM 671 C CA . TYR A 1 84 ? 10.710 3.026 -7.744 1.00 98.12 84 TYR A CA 1
ATOM 672 C C . TYR A 1 84 ? 9.239 2.673 -7.465 1.00 98.12 84 TYR A C 1
ATOM 674 O O . TYR A 1 84 ? 8.778 2.815 -6.330 1.00 98.12 84 TYR A O 1
ATOM 682 N N . LEU A 1 85 ? 8.507 2.145 -8.454 1.00 97.62 85 LEU A N 1
ATOM 683 C CA . LEU A 1 85 ? 7.116 1.707 -8.271 1.00 97.62 85 LEU A CA 1
ATOM 684 C C . LEU A 1 85 ? 6.993 0.606 -7.208 1.00 97.62 85 LEU A C 1
ATOM 686 O O . LEU A 1 85 ? 6.069 0.650 -6.396 1.00 97.62 85 LEU A O 1
ATOM 690 N N . VAL A 1 86 ? 7.927 -0.351 -7.175 1.00 97.25 86 VAL A N 1
ATOM 691 C CA . VAL A 1 86 ? 7.984 -1.390 -6.133 1.00 97.25 86 VAL A CA 1
ATOM 692 C C . VAL A 1 86 ? 8.176 -0.766 -4.750 1.00 97.25 86 VAL A C 1
ATOM 694 O O . VAL A 1 86 ? 7.473 -1.140 -3.814 1.00 97.25 86 VAL A O 1
ATOM 697 N N . SER A 1 87 ? 9.056 0.229 -4.608 1.00 97.94 87 SER A N 1
ATOM 698 C CA . SER A 1 87 ? 9.243 0.942 -3.335 1.00 97.94 87 SER A CA 1
ATOM 699 C C . SER A 1 87 ? 7.952 1.622 -2.856 1.00 97.94 87 SER A C 1
ATOM 701 O O . SER A 1 87 ? 7.602 1.553 -1.675 1.00 97.94 87 SER A O 1
ATOM 703 N N . VAL A 1 88 ? 7.201 2.245 -3.770 1.00 97.94 88 VAL A N 1
ATOM 704 C CA . VAL A 1 88 ? 5.902 2.863 -3.454 1.00 97.94 88 VAL A CA 1
ATOM 705 C C . VAL A 1 88 ? 4.870 1.812 -3.033 1.00 97.94 88 VAL A C 1
ATOM 707 O O . VAL A 1 88 ? 4.113 2.048 -2.091 1.00 97.94 88 VAL A O 1
ATOM 710 N N . ASP A 1 89 ? 4.849 0.655 -3.690 1.00 96.81 89 ASP A N 1
ATOM 711 C CA . ASP A 1 89 ? 3.951 -0.459 -3.369 1.00 96.81 89 ASP A CA 1
ATOM 712 C C . ASP A 1 89 ? 4.245 -1.053 -1.981 1.00 96.81 89 ASP A C 1
ATOM 714 O O . ASP A 1 89 ? 3.334 -1.225 -1.171 1.00 96.81 89 ASP A O 1
ATOM 718 N N . VAL A 1 90 ? 5.524 -1.247 -1.638 1.00 97.69 90 VAL A N 1
ATOM 719 C CA . VAL A 1 90 ? 5.948 -1.680 -0.293 1.00 97.69 90 VAL A CA 1
ATOM 720 C C . VAL A 1 90 ? 5.461 -0.703 0.780 1.00 97.69 90 VAL A C 1
ATOM 722 O O . VAL A 1 90 ? 4.867 -1.127 1.772 1.00 97.69 90 VAL A O 1
ATOM 725 N N . LYS A 1 91 ? 5.629 0.608 0.562 1.00 98.19 91 LYS A N 1
ATOM 726 C CA . LYS A 1 91 ? 5.121 1.641 1.482 1.00 98.19 91 LYS A CA 1
ATOM 727 C C . LYS A 1 91 ? 3.597 1.597 1.607 1.00 98.19 91 LYS A C 1
ATOM 729 O O . LYS A 1 91 ? 3.067 1.691 2.711 1.00 98.19 91 LYS A O 1
ATOM 734 N N . ASN A 1 92 ? 2.880 1.426 0.496 1.00 98.31 92 ASN A N 1
ATOM 735 C CA . ASN A 1 92 ? 1.423 1.306 0.517 1.00 98.31 92 ASN A CA 1
ATOM 736 C C . ASN A 1 92 ? 0.967 0.059 1.293 1.00 98.31 92 ASN A C 1
ATOM 738 O O . ASN A 1 92 ? 0.026 0.142 2.075 1.00 98.31 92 ASN A O 1
ATOM 742 N N . ASN A 1 93 ? 1.662 -1.071 1.141 1.00 98.00 93 ASN A N 1
ATOM 743 C CA . ASN A 1 93 ? 1.374 -2.297 1.885 1.00 98.00 93 ASN A CA 1
ATOM 744 C C . ASN A 1 93 ? 1.646 -2.154 3.387 1.00 98.00 93 ASN A C 1
ATOM 746 O O . ASN A 1 93 ? 0.865 -2.665 4.188 1.00 98.00 93 ASN A O 1
ATOM 750 N N . ALA A 1 94 ? 2.700 -1.433 3.780 1.00 98.44 94 ALA A N 1
ATOM 751 C CA . ALA A 1 94 ? 2.940 -1.098 5.183 1.00 98.44 94 ALA A CA 1
ATOM 752 C C . ALA A 1 94 ? 1.788 -0.258 5.761 1.00 98.44 94 ALA A C 1
ATOM 754 O O . ALA A 1 94 ? 1.266 -0.580 6.826 1.00 98.44 94 ALA A O 1
ATOM 755 N N . ASN A 1 95 ? 1.315 0.745 5.014 1.00 98.44 95 ASN A N 1
ATOM 756 C CA . ASN A 1 95 ? 0.165 1.553 5.424 1.00 98.44 95 ASN A CA 1
ATOM 757 C C . ASN A 1 95 ? -1.116 0.715 5.546 1.00 98.44 95 ASN A C 1
ATOM 759 O O . ASN A 1 95 ? -1.852 0.883 6.509 1.00 98.44 95 ASN A O 1
ATOM 763 N N . ILE A 1 96 ? -1.367 -0.212 4.613 1.00 98.69 96 ILE A N 1
ATOM 764 C CA . ILE A 1 96 ? -2.514 -1.134 4.685 1.00 98.69 96 ILE A CA 1
ATOM 765 C C . ILE A 1 96 ? -2.456 -1.968 5.965 1.00 98.69 96 ILE A C 1
ATOM 767 O O . ILE A 1 96 ? -3.468 -2.091 6.650 1.00 98.69 96 ILE A O 1
ATOM 771 N N . ARG A 1 97 ? -1.287 -2.538 6.290 1.00 98.62 97 ARG A N 1
ATOM 772 C CA . ARG A 1 97 ? -1.097 -3.332 7.513 1.00 98.62 97 ARG A CA 1
ATOM 773 C C . ARG A 1 97 ? -1.384 -2.492 8.752 1.00 98.62 97 ARG A C 1
ATOM 775 O O . ARG A 1 97 ? -2.216 -2.891 9.552 1.00 98.62 97 ARG A O 1
ATOM 782 N N . ASN A 1 98 ? -0.786 -1.306 8.840 1.00 98.56 98 ASN A N 1
ATOM 783 C CA . ASN A 1 98 ? -1.008 -0.391 9.955 1.00 98.56 98 ASN A CA 1
ATOM 784 C C . ASN A 1 98 ? -2.489 -0.008 10.110 1.00 98.56 98 ASN A C 1
ATOM 786 O O . ASN A 1 98 ? -3.037 -0.091 11.201 1.00 98.56 98 ASN A O 1
ATOM 790 N N . THR A 1 99 ? -3.171 0.363 9.021 1.00 98.19 99 THR A N 1
ATOM 791 C CA . THR A 1 99 ? -4.598 0.716 9.078 1.00 98.19 99 THR A CA 1
ATOM 792 C C . THR A 1 99 ? -5.468 -0.470 9.496 1.00 98.19 99 THR A C 1
ATOM 794 O O . THR A 1 99 ? -6.410 -0.276 10.254 1.00 98.19 99 THR A O 1
ATOM 797 N N . LYS A 1 100 ? -5.153 -1.700 9.064 1.00 98.44 100 LYS A N 1
ATOM 798 C CA . LYS A 1 100 ? -5.854 -2.904 9.542 1.00 98.44 100 LYS A CA 1
ATOM 799 C C . LYS A 1 100 ? -5.657 -3.125 11.040 1.00 98.44 100 LYS A C 1
ATOM 801 O O . LYS A 1 100 ? -6.631 -3.409 11.721 1.00 98.44 100 LYS A O 1
ATOM 806 N N . THR A 1 101 ? -4.439 -2.939 11.545 1.00 97.62 101 THR A N 1
ATOM 807 C CA . THR A 1 101 ? -4.156 -3.014 12.984 1.00 97.62 101 THR A CA 1
ATOM 808 C C . THR A 1 101 ? -4.940 -1.959 13.764 1.00 97.62 101 THR A C 1
ATOM 810 O O . THR A 1 101 ? -5.517 -2.275 14.793 1.00 97.62 101 THR A O 1
ATOM 813 N N . LEU A 1 102 ? -5.041 -0.726 13.258 1.00 97.56 102 LEU A N 1
ATOM 814 C CA . LEU A 1 102 ? -5.842 0.322 13.904 1.00 97.56 102 LEU A CA 1
ATOM 815 C C . LEU A 1 102 ? -7.340 -0.009 13.938 1.00 97.56 102 LEU A C 1
ATOM 817 O O . LEU A 1 102 ? -7.997 0.286 14.932 1.00 97.56 102 LEU A O 1
ATOM 821 N N . ILE A 1 103 ? -7.877 -0.620 12.876 1.00 97.88 103 ILE A N 1
ATOM 822 C CA . ILE A 1 103 ? -9.263 -1.115 12.863 1.00 97.88 103 ILE A CA 1
ATOM 823 C C . ILE A 1 103 ? -9.433 -2.193 13.934 1.00 97.88 103 ILE A C 1
ATOM 825 O O . ILE A 1 103 ? -10.324 -2.063 14.762 1.00 97.88 103 ILE A O 1
ATOM 829 N N . GLN A 1 104 ? -8.537 -3.184 13.959 1.00 96.31 104 GLN A N 1
ATOM 830 C CA . GLN A 1 104 ? -8.572 -4.271 14.936 1.00 96.31 104 GLN A CA 1
ATOM 831 C C . GLN A 1 104 ? -8.544 -3.747 16.379 1.00 96.31 104 GLN A C 1
ATOM 833 O O . GLN A 1 104 ? -9.374 -4.150 17.179 1.00 96.31 104 GLN A O 1
ATOM 838 N N . ILE A 1 105 ? -7.650 -2.805 16.695 1.00 95.00 105 ILE A N 1
ATOM 839 C CA . ILE A 1 105 ? -7.586 -2.197 18.032 1.00 95.00 105 ILE A CA 1
ATOM 840 C C . ILE A 1 105 ? -8.919 -1.525 18.388 1.00 95.00 105 ILE A C 1
ATOM 842 O O . ILE A 1 105 ? -9.417 -1.707 19.489 1.00 95.00 105 ILE A O 1
ATOM 846 N N . ASN A 1 106 ? -9.525 -0.764 17.470 1.00 95.06 106 ASN A N 1
ATOM 847 C CA . ASN A 1 106 ? -10.810 -0.107 17.744 1.00 95.06 106 ASN A CA 1
ATOM 848 C C . ASN A 1 106 ? -11.951 -1.114 17.956 1.00 95.06 106 ASN A C 1
ATOM 850 O O . ASN A 1 106 ? -12.800 -0.879 18.813 1.00 95.06 106 ASN A O 1
ATOM 854 N N . ASP A 1 107 ? -11.971 -2.214 17.201 1.00 94.75 107 ASP A N 1
ATOM 855 C CA . ASP A 1 107 ? -12.922 -3.311 17.412 1.00 94.75 107 ASP A CA 1
ATOM 856 C C . ASP A 1 107 ? -12.720 -3.961 18.794 1.00 94.75 107 ASP A C 1
ATOM 858 O O . ASP A 1 107 ? -13.679 -4.115 19.548 1.00 94.75 107 ASP A O 1
ATOM 862 N N . GLU A 1 108 ? -11.473 -4.245 19.182 1.00 93.50 108 GLU A N 1
ATOM 863 C CA . GLU A 1 108 ? -11.141 -4.802 20.501 1.00 93.50 108 GLU A CA 1
ATOM 864 C C . GLU A 1 108 ? -11.513 -3.855 21.656 1.00 93.50 108 GLU A C 1
ATOM 866 O O . GLU A 1 108 ? -11.949 -4.310 22.713 1.00 93.50 108 GLU A O 1
ATOM 871 N N . GLU A 1 109 ? -11.352 -2.539 21.487 1.00 93.31 109 GLU A N 1
ATOM 872 C CA . GLU A 1 109 ? -11.787 -1.547 22.482 1.00 93.31 109 GLU A CA 1
ATOM 873 C C . GLU A 1 109 ? -13.320 -1.481 22.595 1.00 93.31 109 GLU A C 1
ATOM 875 O O . GLU A 1 109 ? -13.865 -1.337 23.690 1.00 93.31 109 GLU A O 1
ATOM 880 N N . LEU A 1 110 ? -14.046 -1.632 21.483 1.00 93.38 110 LEU A N 1
ATOM 881 C CA . LEU A 1 110 ? -15.510 -1.702 21.502 1.00 93.38 110 LEU A CA 1
ATOM 882 C C . LEU A 1 110 ? -16.020 -2.961 22.215 1.00 93.38 110 LEU A C 1
ATOM 884 O O . LEU A 1 110 ? -17.003 -2.879 22.955 1.00 93.38 110 LEU A O 1
ATOM 888 N N . ASP A 1 111 ? -15.348 -4.096 22.035 1.00 92.31 111 ASP A N 1
ATOM 889 C CA . ASP A 1 111 ? -15.649 -5.339 22.749 1.00 92.31 111 ASP A CA 1
ATOM 890 C C . ASP A 1 111 ? -15.317 -5.233 24.247 1.00 92.31 111 ASP A C 1
ATOM 892 O O . ASP A 1 111 ? -16.116 -5.648 25.096 1.00 92.31 111 ASP A O 1
ATOM 896 N N . ALA A 1 112 ? -14.204 -4.581 24.599 1.00 91.00 112 ALA A N 1
ATOM 897 C CA . ALA A 1 112 ? -13.832 -4.308 25.987 1.00 91.00 112 ALA A CA 1
ATOM 898 C C . ALA A 1 112 ? -14.893 -3.467 26.725 1.00 91.00 112 ALA A C 1
ATOM 900 O O . ALA A 1 112 ? -15.221 -3.762 27.877 1.00 91.00 112 ALA A O 1
ATOM 901 N N . LEU A 1 113 ? -15.509 -2.483 26.054 1.00 91.19 113 LEU A N 1
ATOM 902 C CA . LEU A 1 113 ? -16.634 -1.711 26.610 1.00 91.19 113 LEU A CA 1
ATOM 903 C C . LEU A 1 113 ? -17.874 -2.573 26.905 1.00 91.19 113 LEU A C 1
ATOM 905 O O . LEU A 1 113 ? -18.718 -2.177 27.707 1.00 91.19 113 LEU A O 1
ATOM 909 N N . GLN A 1 114 ? -17.984 -3.750 26.287 1.00 90.50 114 GLN A N 1
ATOM 910 C CA . GLN A 1 114 ? -19.031 -4.744 26.545 1.00 90.50 114 GLN A CA 1
ATOM 911 C C . GLN A 1 114 ? -18.573 -5.855 27.505 1.00 90.50 114 GLN A C 1
ATOM 913 O O . GLN A 1 114 ? -19.230 -6.894 27.599 1.00 90.50 114 GLN A O 1
ATOM 918 N N . SER A 1 115 ? -17.441 -5.660 28.193 1.00 86.31 115 SER A N 1
ATOM 919 C CA . SER A 1 115 ? -16.797 -6.653 29.063 1.00 86.31 115 SER A CA 1
ATOM 920 C C . SER A 1 115 ? -16.422 -7.957 28.342 1.00 86.31 115 SER A C 1
ATOM 922 O O . SER A 1 115 ? -16.355 -9.023 28.958 1.00 86.31 115 SER A O 1
ATOM 924 N N . ARG A 1 116 ? -16.176 -7.892 27.027 1.00 86.25 116 ARG A N 1
ATOM 925 C CA . ARG A 1 116 ? -15.739 -9.025 26.203 1.00 86.25 116 ARG A CA 1
ATOM 926 C C . ARG A 1 116 ? -14.234 -8.943 25.984 1.00 86.25 116 ARG A C 1
ATOM 928 O O . ARG A 1 116 ? -13.761 -8.250 25.094 1.00 86.25 116 ARG A O 1
ATOM 935 N N . PHE A 1 117 ? -13.479 -9.672 26.800 1.00 82.00 117 PHE A N 1
ATOM 936 C CA . PHE A 1 117 ? -12.011 -9.684 26.743 1.00 82.00 117 PHE A CA 1
ATOM 937 C C . PHE A 1 117 ? -11.431 -10.951 26.096 1.00 82.00 117 PHE A C 1
ATOM 939 O O . PHE A 1 117 ? -10.216 -11.096 26.031 1.00 82.00 117 PHE A O 1
ATOM 946 N N . GLN A 1 118 ? -12.272 -11.868 25.593 1.00 74.56 118 GLN A N 1
ATOM 947 C CA . GLN A 1 118 ? -11.826 -13.193 25.131 1.00 74.56 118 GLN A CA 1
ATOM 948 C C . GLN A 1 118 ? -10.873 -13.161 23.923 1.00 74.56 118 GLN A C 1
ATOM 950 O O . GLN A 1 118 ? -10.233 -14.167 23.636 1.00 74.56 118 GLN A O 1
ATOM 955 N N . GLN A 1 119 ? -10.811 -12.047 23.188 1.00 73.12 119 GLN A N 1
ATOM 956 C CA . GLN A 1 119 ? -9.945 -11.890 22.015 1.00 73.12 119 GLN A CA 1
ATOM 957 C C . GLN A 1 119 ? -8.571 -11.280 22.328 1.00 73.12 119 GLN A C 1
ATOM 959 O O . GLN A 1 119 ? -7.718 -11.265 21.443 1.00 73.12 119 GLN A O 1
ATOM 964 N N . ARG A 1 120 ? -8.333 -10.797 23.555 1.00 75.56 120 ARG A N 1
ATOM 965 C CA . ARG A 1 120 ? -7.027 -10.256 23.953 1.00 75.56 120 ARG A CA 1
ATOM 966 C C . ARG A 1 120 ? -6.096 -11.365 24.426 1.00 75.56 120 ARG A C 1
ATOM 968 O O . ARG A 1 120 ? -6.540 -12.381 24.954 1.00 75.56 120 ARG A O 1
ATOM 975 N N . GLU A 1 121 ? -4.795 -11.146 24.260 1.00 73.00 121 GLU A N 1
ATOM 976 C CA . GLU A 1 121 ? -3.800 -11.968 24.946 1.00 73.00 121 GLU A CA 1
ATOM 977 C C . GLU A 1 121 ? -3.969 -11.807 26.463 1.00 73.00 121 GLU A C 1
ATOM 979 O O . GLU A 1 121 ? -4.087 -10.692 26.970 1.00 73.00 121 GLU A O 1
ATOM 984 N N . ASP A 1 122 ? -3.976 -12.926 27.184 1.00 74.56 122 ASP A N 1
ATOM 985 C CA . ASP A 1 122 ? -4.179 -12.978 28.638 1.00 74.56 122 ASP A CA 1
ATOM 986 C C . ASP A 1 122 ? -2.942 -12.546 29.444 1.00 74.56 122 ASP A C 1
ATOM 988 O O . ASP A 1 122 ? -2.976 -12.510 30.672 1.00 74.56 122 ASP A O 1
ATOM 992 N N . GLY A 1 123 ? -1.832 -12.236 28.764 1.00 73.56 123 GLY A N 1
ATOM 993 C CA . GLY A 1 123 ? -0.582 -11.829 29.397 1.00 73.56 123 GLY A CA 1
ATOM 994 C C . GLY A 1 123 ? 0.066 -12.922 30.251 1.00 73.56 123 GLY A C 1
ATOM 995 O O . GLY A 1 123 ? 1.043 -12.633 30.938 1.00 73.56 123 GLY A O 1
ATOM 996 N N . SER A 1 124 ? -0.415 -14.170 30.183 1.00 76.81 124 SER A N 1
ATOM 997 C CA . SER A 1 124 ? 0.081 -15.305 30.977 1.00 76.81 124 SER A CA 1
ATOM 998 C C . SER A 1 124 ? 1.585 -15.534 30.807 1.00 76.81 124 SER A C 1
ATOM 1000 O O . SER A 1 124 ? 2.278 -15.904 31.749 1.00 76.81 124 SER A O 1
ATOM 1002 N N . GLN A 1 125 ? 2.128 -15.223 29.629 1.00 77.12 125 GLN A N 1
ATOM 1003 C CA . GLN A 1 125 ? 3.563 -15.283 29.336 1.00 77.12 125 GLN A CA 1
ATOM 1004 C C . GLN A 1 125 ? 4.426 -14.280 30.128 1.00 77.12 125 GLN A C 1
ATOM 1006 O O . GLN A 1 125 ? 5.640 -14.457 30.212 1.00 77.12 125 GLN A O 1
ATOM 1011 N N . PHE A 1 126 ? 3.824 -13.234 30.702 1.00 75.31 126 PHE A N 1
ATOM 1012 C CA . PHE A 1 126 ? 4.503 -12.220 31.514 1.00 75.31 126 PHE A CA 1
ATOM 1013 C C . PHE A 1 126 ? 4.310 -12.438 33.020 1.00 75.31 126 PHE A C 1
ATOM 1015 O O . PHE A 1 126 ? 4.780 -11.617 33.810 1.00 75.31 126 PHE A O 1
ATOM 1022 N N . PHE A 1 127 ? 3.646 -13.527 33.431 1.00 69.88 127 PHE A N 1
ATOM 1023 C CA . PHE A 1 127 ? 3.516 -13.856 34.846 1.00 69.88 127 PHE A CA 1
ATOM 1024 C C . PHE A 1 127 ? 4.901 -14.122 35.459 1.00 69.88 127 PHE A C 1
ATOM 1026 O O . PHE A 1 127 ? 5.650 -14.962 34.949 1.00 69.88 127 PHE A O 1
ATOM 1033 N N . PRO A 1 128 ? 5.270 -13.434 36.554 1.00 70.25 128 PRO A N 1
ATOM 1034 C CA . PRO A 1 128 ? 6.504 -13.729 37.264 1.00 70.25 128 PRO A CA 1
ATOM 1035 C C . PRO A 1 128 ? 6.416 -15.122 37.895 1.00 70.25 128 PRO A C 1
ATOM 1037 O O . PRO A 1 128 ? 5.389 -15.501 38.453 1.00 70.25 128 PRO A O 1
ATOM 1040 N N . SER A 1 129 ? 7.510 -15.881 37.819 1.00 71.00 129 SER A N 1
ATOM 1041 C CA . SER A 1 129 ? 7.526 -17.298 38.193 1.00 71.00 129 SER A CA 1
ATOM 1042 C C . SER A 1 129 ? 7.233 -17.553 39.673 1.00 71.00 129 SER A C 1
ATOM 1044 O O . SER A 1 129 ? 6.571 -18.537 39.969 1.00 71.00 129 SER A O 1
ATOM 1046 N N . GLU A 1 130 ? 7.670 -16.685 40.593 1.00 65.94 130 GLU A N 1
ATOM 1047 C CA . GLU A 1 130 ? 7.363 -16.798 42.027 1.00 65.94 130 GLU A CA 1
ATOM 1048 C C . GLU A 1 130 ? 7.480 -15.433 42.725 1.00 65.94 130 GLU A C 1
ATOM 1050 O O . GLU A 1 130 ? 8.569 -14.992 43.089 1.00 65.94 130 GLU A O 1
ATOM 1055 N N . HIS A 1 131 ? 6.358 -14.754 42.957 1.00 66.69 131 HIS A N 1
ATOM 1056 C CA . HIS A 1 131 ? 6.285 -13.682 43.950 1.00 66.69 131 HIS A CA 1
ATOM 1057 C C . HIS A 1 131 ? 4.984 -13.823 44.737 1.00 66.69 131 HIS A C 1
ATOM 1059 O O . HIS A 1 131 ? 3.903 -13.818 44.158 1.00 66.69 131 HIS A O 1
ATOM 1065 N N . ALA A 1 132 ? 5.089 -13.929 46.065 1.00 69.56 132 ALA A N 1
ATOM 1066 C CA . ALA A 1 132 ? 3.958 -14.185 46.965 1.00 69.56 132 ALA A CA 1
ATOM 1067 C C . ALA A 1 132 ? 2.828 -13.137 46.884 1.00 69.56 132 ALA A C 1
ATOM 1069 O O . ALA A 1 132 ? 1.709 -13.426 47.289 1.00 69.56 132 ALA A O 1
ATOM 1070 N N . TYR A 1 133 ? 3.118 -11.952 46.338 1.00 66.69 133 TYR A N 1
ATOM 1071 C CA . TYR A 1 133 ? 2.168 -10.852 46.147 1.00 66.69 133 TYR A CA 1
ATOM 1072 C C . TYR A 1 133 ? 1.893 -10.540 44.669 1.00 66.69 133 TYR A C 1
ATOM 1074 O O . TYR A 1 133 ? 1.243 -9.548 44.368 1.00 66.69 133 TYR A O 1
ATOM 1082 N N . ALA A 1 134 ? 2.388 -11.350 43.724 1.00 68.44 134 ALA A N 1
ATOM 1083 C CA . ALA A 1 134 ? 2.143 -11.124 42.294 1.00 68.44 134 ALA A CA 1
ATOM 1084 C C . ALA A 1 134 ? 0.650 -11.160 41.935 1.00 68.44 134 ALA A C 1
ATOM 1086 O O . ALA A 1 134 ? 0.245 -10.536 40.964 1.00 68.44 134 ALA A O 1
ATOM 1087 N N . ASN A 1 135 ? -0.137 -11.879 42.733 1.00 66.56 135 ASN A N 1
ATOM 1088 C CA . ASN A 1 135 ? -1.564 -12.108 42.537 1.00 66.56 135 ASN A CA 1
ATOM 1089 C C . ASN A 1 135 ? -2.454 -11.189 43.400 1.00 66.56 135 ASN A C 1
ATOM 1091 O O . ASN A 1 135 ? -3.630 -11.478 43.534 1.00 66.56 135 ASN A O 1
ATOM 1095 N N . ASP A 1 136 ? -1.861 -10.196 44.076 1.00 71.69 136 ASP A N 1
ATOM 1096 C CA . ASP A 1 136 ? -2.547 -9.163 44.886 1.00 71.69 136 ASP A CA 1
ATOM 1097 C C . ASP A 1 136 ? -2.312 -7.756 44.289 1.00 71.69 136 ASP A C 1
ATOM 1099 O O . ASP A 1 136 ? -2.680 -6.731 44.857 1.00 71.69 136 ASP A O 1
ATOM 1103 N N . LEU A 1 137 ? -1.610 -7.705 43.152 1.00 63.62 137 LEU A N 1
ATOM 1104 C CA . LEU A 1 137 ? -1.333 -6.497 42.375 1.00 63.62 137 LEU A CA 1
ATOM 1105 C C . LEU A 1 137 ? -2.275 -6.372 41.162 1.00 63.62 137 LEU A C 1
ATOM 1107 O O . LEU A 1 137 ? -2.013 -5.530 40.299 1.00 63.62 137 LEU A O 1
ATOM 1111 N N . ASP A 1 138 ? -3.316 -7.211 41.087 1.00 57.06 138 ASP A N 1
ATOM 1112 C CA . ASP A 1 138 ? -4.329 -7.241 40.025 1.00 57.06 138 ASP A CA 1
ATOM 1113 C C . ASP A 1 138 ? -5.524 -6.304 40.281 1.00 57.06 138 ASP A C 1
ATOM 1115 O O . ASP A 1 138 ? -6.057 -6.245 41.412 1.00 57.06 138 ASP A O 1
#